Protein AF-A0A0J6S045-F1 (afdb_monomer_lite)

Secondary structure (DSSP, 8-state):
-------PPPPHHHHHHHHHHHHHHHHHHHHHHHHHHHHHSTT-SS-HHHHHHHHHHHHHHHHHHHHHHHGGG--HHHHHHHHHHHHHHSHHHHHHHHHHHHHS-HHHHHHHHHHSHHHHHHHHIIIII-----HHHHHHHHHHHHHHHHHHTT--SHHHHHHHHT-

Radius of gyration: 20.2 Å; chains: 1; bounding box: 44×46×49 Å

InterPro domains:
  IPR000620 EamA domain [PF00892] (17-151)
  IPR037185 Multidrug transporter EmrE superfamily [SSF103481] (54-152)

Sequence (167 aa):
MVRADGAGGPSGRRLAAGIAFALLAVTLWGGWFVITRRTVGAGGVLGPADLVALRFGLGGLLLLPVVLLRLRGLDRKAVVDGLFLYAAQGAPFALLISVALRHAPAGHGAALTPGTMPLFAALLGVLVLRDRPGRWALAGLGLIAAGALALAGGFRDADELFGYALF

Structure (mmCIF, N/CA/C/O backbone):
data_AF-A0A0J6S045-F1
#
_entry.id   AF-A0A0J6S045-F1
#
loop_
_atom_site.group_PDB
_atom_site.id
_atom_site.type_symbol
_atom_site.label_atom_id
_atom_site.label_alt_id
_atom_site.label_comp_id
_atom_site.label_asym_id
_atom_site.label_entity_id
_atom_site.label_seq_id
_atom_site.pdbx_PDB_ins_code
_atom_site.Cartn_x
_atom_site.Cartn_y
_atom_site.Cartn_z
_atom_site.occupancy
_atom_site.B_iso_or_equiv
_atom_site.auth_seq_id
_atom_site.auth_comp_id
_atom_site.auth_asym_id
_atom_site.auth_atom_id
_atom_site.pdbx_PDB_model_num
ATOM 1 N N . MET A 1 1 ? -26.770 30.722 17.684 1.00 41.16 1 MET A N 1
ATOM 2 C CA . MET A 1 1 ? -25.531 31.408 17.255 1.00 41.16 1 MET A CA 1
ATOM 3 C C . MET A 1 1 ? -24.376 30.850 18.075 1.00 41.16 1 MET A C 1
ATOM 5 O O . MET A 1 1 ? -24.212 31.249 19.218 1.00 41.16 1 MET A O 1
ATOM 9 N N . VAL A 1 2 ? -23.651 29.861 17.542 1.00 48.72 2 VAL A N 1
ATOM 10 C CA . VAL A 1 2 ? -22.443 29.309 18.178 1.00 48.72 2 VAL A CA 1
ATOM 11 C C . VAL A 1 2 ? -21.265 30.158 17.718 1.00 48.72 2 VAL A C 1
ATOM 13 O O . VAL A 1 2 ? -21.063 30.356 16.522 1.00 48.72 2 VAL A O 1
ATOM 16 N N . ARG A 1 3 ? -20.553 30.722 18.687 1.00 40.66 3 ARG A N 1
ATOM 17 C CA . ARG A 1 3 ? -19.372 31.559 18.508 1.00 40.66 3 ARG A CA 1
ATOM 18 C C . ARG A 1 3 ? -18.265 30.704 17.887 1.00 40.66 3 ARG A C 1
ATOM 20 O O . ARG A 1 3 ? -17.907 29.666 18.433 1.00 40.66 3 ARG A O 1
ATOM 27 N N . ALA A 1 4 ? -17.773 31.117 16.722 1.00 52.34 4 ALA A N 1
ATOM 28 C CA . ALA A 1 4 ? -16.564 30.566 16.131 1.00 52.34 4 ALA A CA 1
ATOM 29 C C . ALA A 1 4 ? -15.375 31.062 16.964 1.00 52.34 4 ALA A C 1
ATOM 31 O O . ALA A 1 4 ? -14.818 32.125 16.692 1.00 52.34 4 ALA A O 1
ATOM 32 N N . ASP A 1 5 ? -15.051 30.336 18.032 1.00 45.53 5 ASP A N 1
ATOM 33 C CA . ASP A 1 5 ? -13.828 30.578 18.785 1.00 45.53 5 ASP A CA 1
ATOM 34 C C . ASP A 1 5 ? -12.625 30.193 17.917 1.00 45.53 5 ASP A C 1
ATOM 36 O O . ASP A 1 5 ? -12.604 29.163 17.237 1.00 45.53 5 ASP A O 1
ATOM 40 N N . GLY A 1 6 ? -11.652 31.101 17.882 1.00 51.06 6 GLY A N 1
ATOM 41 C CA . GLY A 1 6 ? -10.563 31.108 16.922 1.00 51.06 6 GLY A CA 1
ATOM 42 C C . GLY A 1 6 ? -9.688 29.864 17.013 1.00 51.06 6 GLY A C 1
ATOM 43 O O . GLY A 1 6 ? -8.990 29.641 18.002 1.00 51.06 6 GLY A O 1
ATOM 44 N N . ALA A 1 7 ? -9.653 29.100 15.924 1.00 57.16 7 ALA A N 1
ATOM 45 C CA . ALA A 1 7 ? -8.591 28.143 15.676 1.00 57.16 7 ALA A CA 1
ATOM 46 C C . ALA A 1 7 ? -7.296 28.926 15.402 1.00 57.16 7 ALA A C 1
ATOM 48 O O . ALA A 1 7 ? -6.996 29.285 14.264 1.00 57.16 7 ALA A O 1
ATOM 49 N N . GLY A 1 8 ? -6.547 29.241 16.462 1.00 56.38 8 GLY A N 1
ATOM 50 C CA . GLY A 1 8 ? -5.176 29.723 16.337 1.00 56.38 8 GLY A CA 1
ATOM 51 C C . GLY A 1 8 ? -4.393 28.743 15.466 1.00 56.38 8 GLY A C 1
ATOM 52 O O . GLY A 1 8 ? -4.402 27.538 15.734 1.00 56.38 8 GLY A O 1
ATOM 53 N N . GLY A 1 9 ? -3.780 29.250 14.393 1.00 67.12 9 GLY A N 1
ATOM 54 C CA . GLY A 1 9 ? -3.020 28.433 13.450 1.00 67.12 9 GLY A CA 1
ATOM 55 C C . GLY A 1 9 ? -1.994 27.548 14.171 1.00 67.12 9 GLY A C 1
ATOM 56 O O . GLY A 1 9 ? -1.543 27.889 15.270 1.00 67.12 9 GLY A O 1
ATOM 57 N N . PRO A 1 10 ? -1.634 26.387 13.597 1.00 69.88 10 PRO A N 1
ATOM 58 C CA . PRO A 1 10 ? -0.713 25.461 14.241 1.00 69.88 10 PRO A CA 1
ATOM 59 C C . PRO A 1 10 ? 0.568 26.195 14.644 1.00 69.88 10 PRO A C 1
ATOM 61 O O . PRO A 1 10 ? 1.186 26.876 13.828 1.00 69.88 10 PRO A O 1
ATOM 64 N N . SER A 1 11 ? 0.969 26.063 15.912 1.00 82.62 11 SER A N 1
ATOM 65 C CA . SER A 1 11 ? 2.222 26.653 16.382 1.00 82.62 11 SER A CA 1
ATOM 66 C C . SER A 1 11 ? 3.385 26.172 15.509 1.00 82.62 11 SER A C 1
ATOM 68 O O . SER A 1 11 ? 3.398 25.015 15.082 1.00 82.62 11 SER A O 1
ATOM 70 N N . GLY A 1 12 ? 4.380 27.031 15.252 1.00 86.38 12 GLY A N 1
ATOM 71 C CA . GLY A 1 12 ? 5.478 26.719 14.321 1.00 86.38 12 GLY A CA 1
ATOM 72 C C . GLY A 1 12 ? 6.173 25.381 14.612 1.00 86.38 12 GLY A C 1
ATOM 73 O O . GLY A 1 12 ? 6.531 24.649 13.694 1.00 86.38 12 GLY A O 1
ATOM 74 N N . ARG A 1 13 ? 6.247 24.984 15.891 1.00 88.19 13 ARG A N 1
ATOM 75 C CA . ARG A 1 13 ? 6.768 23.679 16.327 1.00 88.19 13 ARG A CA 1
ATOM 76 C C . ARG A 1 13 ? 5.899 22.488 15.895 1.00 88.19 13 ARG A C 1
ATOM 78 O O . ARG A 1 13 ? 6.445 21.449 15.539 1.00 88.19 13 ARG A O 1
ATOM 85 N N . ARG A 1 14 ? 4.566 22.612 15.921 1.00 92.00 14 ARG A N 1
ATOM 86 C CA . ARG A 1 14 ? 3.640 21.563 15.448 1.00 92.00 14 ARG A CA 1
ATOM 87 C C . ARG A 1 14 ? 3.680 21.432 13.930 1.00 92.00 14 ARG A C 1
ATOM 89 O O . ARG A 1 14 ? 3.668 20.312 13.434 1.00 92.00 14 ARG A O 1
ATOM 96 N N . LEU A 1 15 ? 3.784 22.554 13.215 1.00 93.25 15 LEU A N 1
ATOM 97 C CA . LEU A 1 15 ? 3.954 22.544 11.762 1.00 93.25 15 LEU A CA 1
ATOM 98 C C . LEU A 1 15 ? 5.277 21.874 11.368 1.00 93.25 15 LEU A C 1
ATOM 100 O O . LEU A 1 15 ? 5.271 20.964 10.545 1.00 93.25 15 LEU A O 1
ATOM 104 N N . ALA A 1 16 ? 6.388 22.253 12.008 1.00 93.75 16 ALA A N 1
ATOM 105 C CA . ALA A 1 16 ? 7.695 21.644 11.761 1.00 93.75 16 ALA A CA 1
ATOM 106 C C . ALA A 1 16 ? 7.695 20.133 12.046 1.00 93.75 16 ALA A C 1
ATOM 108 O O . ALA A 1 16 ? 8.186 19.355 11.232 1.00 93.75 16 ALA A O 1
ATOM 109 N N . ALA A 1 17 ? 7.089 19.703 13.159 1.00 94.75 17 ALA A N 1
ATOM 110 C CA . ALA A 1 17 ? 6.935 18.283 13.468 1.00 94.75 17 ALA A CA 1
ATOM 111 C C . ALA A 1 17 ? 6.078 17.554 12.419 1.00 94.75 17 ALA A C 1
ATOM 113 O O . ALA A 1 17 ? 6.451 16.473 11.973 1.00 94.75 17 ALA A O 1
ATOM 114 N N . GLY A 1 18 ? 4.963 18.151 11.985 1.00 93.69 18 GLY A N 1
ATOM 115 C CA . GLY A 1 18 ? 4.104 17.586 10.943 1.00 93.69 18 GLY A CA 1
ATOM 116 C C . GLY A 1 18 ? 4.831 17.411 9.609 1.00 93.69 18 GLY A C 1
ATOM 117 O O . GLY A 1 18 ? 4.756 16.344 9.006 1.00 93.69 18 GLY A O 1
ATOM 118 N N . ILE A 1 19 ? 5.598 18.420 9.187 1.00 96.00 19 ILE A N 1
ATOM 119 C CA . ILE A 1 19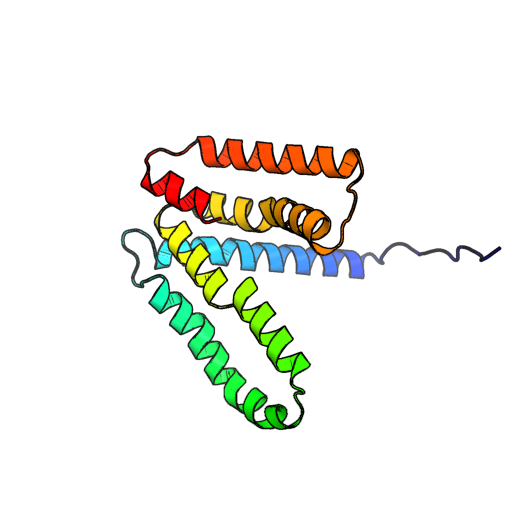 ? 6.435 18.348 7.983 1.00 96.00 19 ILE A CA 1
ATOM 120 C C . ILE A 1 19 ? 7.497 17.252 8.131 1.00 96.00 19 ILE A C 1
ATOM 122 O O . ILE A 1 19 ? 7.676 16.456 7.214 1.00 96.00 19 ILE A O 1
ATOM 126 N N . ALA A 1 20 ? 8.162 17.157 9.286 1.00 96.38 20 ALA A N 1
ATOM 127 C CA . ALA A 1 20 ? 9.161 16.119 9.533 1.00 96.38 20 ALA A CA 1
ATOM 128 C C . ALA A 1 20 ? 8.561 14.705 9.435 1.00 96.38 20 ALA A C 1
ATOM 130 O O . ALA A 1 20 ? 9.142 13.835 8.787 1.00 96.38 20 ALA A O 1
ATOM 131 N N . PHE A 1 21 ? 7.375 14.480 10.009 1.00 95.62 21 PHE A N 1
ATOM 132 C CA . PHE A 1 21 ? 6.674 13.200 9.882 1.00 95.62 21 PHE A CA 1
ATOM 133 C C . PHE A 1 21 ? 6.231 12.909 8.448 1.00 95.62 21 PHE A C 1
ATOM 135 O O . PHE A 1 21 ? 6.346 11.766 8.009 1.00 95.62 21 PHE A O 1
ATOM 142 N N . ALA A 1 22 ? 5.775 13.917 7.702 1.00 93.81 22 ALA A N 1
ATOM 143 C CA . ALA A 1 22 ? 5.418 13.752 6.296 1.00 93.81 22 ALA A CA 1
ATOM 144 C C . ALA A 1 22 ? 6.638 13.358 5.450 1.00 93.81 22 ALA A C 1
ATOM 146 O O . ALA A 1 22 ? 6.570 12.396 4.688 1.00 93.81 22 ALA A O 1
ATOM 147 N N . LEU A 1 23 ? 7.775 14.037 5.631 1.00 96.06 23 LEU A N 1
ATOM 148 C CA . LEU A 1 23 ? 9.023 13.706 4.939 1.00 96.06 23 LEU A CA 1
ATOM 149 C C . LEU A 1 23 ? 9.514 12.303 5.297 1.00 96.06 23 LEU A C 1
ATOM 151 O O . LEU A 1 23 ? 9.910 11.548 4.409 1.00 96.06 23 LEU A O 1
ATOM 155 N N . LEU A 1 24 ? 9.444 11.926 6.576 1.00 95.94 24 LEU A N 1
ATOM 156 C CA . LEU A 1 24 ? 9.792 10.579 7.018 1.00 95.94 24 LEU A CA 1
ATOM 157 C C . LEU A 1 24 ? 8.889 9.531 6.357 1.00 95.94 24 LEU A C 1
ATOM 159 O O . LEU A 1 24 ? 9.392 8.546 5.822 1.00 95.94 24 LEU A O 1
ATOM 163 N N . ALA A 1 25 ? 7.575 9.760 6.349 1.00 92.19 25 ALA A N 1
ATOM 164 C CA . ALA A 1 25 ? 6.612 8.859 5.729 1.00 92.19 25 ALA A CA 1
ATOM 165 C C . ALA A 1 25 ? 6.886 8.699 4.229 1.00 92.19 25 ALA A C 1
ATOM 167 O O . ALA A 1 25 ? 7.023 7.572 3.762 1.00 92.19 25 ALA A O 1
ATOM 168 N N . VAL A 1 26 ? 7.055 9.801 3.491 1.00 91.44 26 VAL A N 1
ATOM 169 C CA . VAL A 1 26 ? 7.369 9.779 2.051 1.00 91.44 26 VAL A CA 1
ATOM 170 C C . VAL A 1 26 ? 8.693 9.064 1.780 1.00 91.44 26 VAL A C 1
ATOM 172 O O . VAL A 1 26 ? 8.779 8.277 0.841 1.00 91.44 26 VAL A O 1
ATOM 175 N N . THR A 1 27 ? 9.709 9.275 2.620 1.00 93.06 27 THR A N 1
ATOM 176 C CA . THR A 1 27 ? 11.023 8.631 2.469 1.00 93.06 27 THR A CA 1
ATOM 177 C C . THR A 1 27 ? 10.939 7.125 2.697 1.00 93.06 27 THR A C 1
ATOM 179 O O . THR A 1 27 ? 11.459 6.350 1.897 1.00 93.06 27 THR A O 1
ATOM 182 N N . LEU A 1 28 ? 10.257 6.693 3.761 1.00 92.69 28 LEU A N 1
ATOM 183 C CA . LEU A 1 28 ? 10.051 5.274 4.054 1.00 92.69 28 LEU A CA 1
ATOM 184 C C . LEU A 1 28 ? 9.244 4.595 2.949 1.00 92.69 28 LEU A C 1
ATOM 186 O O . LEU A 1 28 ? 9.578 3.490 2.518 1.00 92.69 28 LEU A O 1
ATOM 190 N N . TRP A 1 29 ? 8.199 5.267 2.474 1.00 88.94 29 TRP A N 1
ATOM 191 C CA . TRP A 1 29 ? 7.302 4.715 1.474 1.00 88.94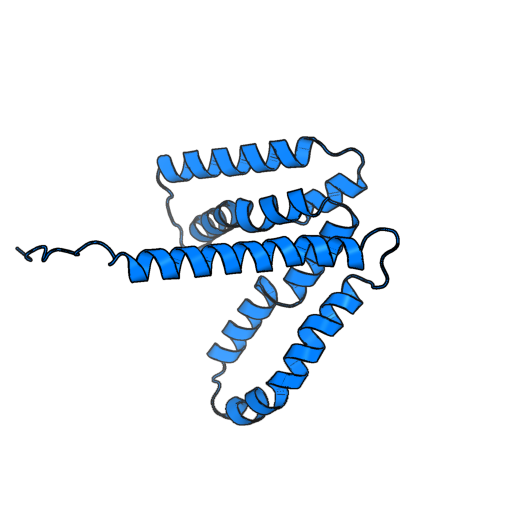 29 TRP A CA 1
ATOM 192 C C . TRP A 1 29 ? 7.966 4.649 0.097 1.00 88.94 29 TRP A C 1
ATOM 194 O O . TRP A 1 29 ? 8.022 3.579 -0.500 1.00 88.94 29 TRP A O 1
ATOM 204 N N . GLY A 1 30 ? 8.578 5.741 -0.366 1.00 89.00 30 GLY A N 1
ATOM 205 C CA . GLY A 1 30 ? 9.352 5.757 -1.610 1.00 89.00 30 GLY A CA 1
ATOM 206 C C . GLY A 1 30 ? 10.538 4.788 -1.574 1.00 89.00 30 GLY A C 1
ATOM 207 O O . GLY A 1 30 ? 10.763 4.039 -2.526 1.00 89.00 30 GLY A O 1
ATOM 208 N N . GLY A 1 31 ? 11.252 4.725 -0.446 1.00 91.62 31 GLY A N 1
ATOM 209 C CA . GLY A 1 31 ? 12.344 3.775 -0.232 1.00 91.62 31 GLY A CA 1
ATOM 210 C C . GLY A 1 31 ? 11.891 2.319 -0.348 1.00 91.62 31 GLY A C 1
ATOM 211 O O . GLY A 1 31 ? 12.589 1.510 -0.962 1.00 91.62 31 GLY A O 1
ATOM 212 N N . TRP A 1 32 ? 10.700 1.983 0.157 1.00 91.81 32 TRP A N 1
ATOM 213 C CA . TRP A 1 32 ? 10.147 0.634 0.046 1.00 91.81 32 TRP A CA 1
ATOM 214 C C . TRP A 1 32 ? 9.958 0.183 -1.410 1.00 91.81 32 TRP A C 1
ATOM 216 O O . TRP A 1 32 ? 10.338 -0.945 -1.728 1.00 91.81 32 TRP A O 1
ATOM 226 N N . PHE A 1 33 ? 9.456 1.041 -2.307 1.00 91.56 33 PHE A N 1
ATOM 227 C CA . PHE A 1 33 ? 9.311 0.709 -3.735 1.00 91.56 33 PHE A CA 1
ATOM 228 C C . PHE A 1 33 ? 10.660 0.444 -4.406 1.00 91.56 33 PHE A C 1
ATOM 230 O O . PHE A 1 33 ? 10.807 -0.529 -5.149 1.00 91.56 33 PHE A O 1
ATOM 237 N N . VAL A 1 34 ? 11.661 1.282 -4.118 1.00 91.75 34 VAL A N 1
ATOM 238 C CA . VAL A 1 34 ? 13.012 1.144 -4.682 1.00 91.75 34 VAL A CA 1
ATOM 239 C C . VAL A 1 34 ? 13.676 -0.145 -4.207 1.00 91.75 34 VAL A C 1
ATOM 241 O O . VAL A 1 34 ? 14.201 -0.901 -5.026 1.00 91.75 34 VAL A O 1
ATOM 244 N N . ILE A 1 35 ? 13.637 -0.416 -2.899 1.00 91.50 35 ILE A N 1
ATOM 245 C CA . ILE A 1 35 ? 14.200 -1.638 -2.314 1.00 91.50 35 ILE A CA 1
ATOM 246 C C . ILE A 1 35 ? 13.481 -2.860 -2.887 1.00 91.50 35 ILE A C 1
ATOM 248 O O . ILE A 1 35 ? 14.139 -3.764 -3.388 1.00 91.50 35 ILE A O 1
ATOM 252 N N . THR A 1 36 ? 12.145 -2.852 -2.910 1.00 91.50 36 THR A N 1
ATOM 253 C CA . THR A 1 36 ? 11.342 -3.969 -3.428 1.00 91.50 36 THR A CA 1
ATOM 254 C C . THR A 1 36 ? 11.676 -4.264 -4.886 1.00 91.50 36 THR A C 1
ATOM 256 O O . THR A 1 36 ? 12.031 -5.399 -5.186 1.00 91.50 36 THR A O 1
ATOM 259 N N . ARG A 1 37 ? 11.681 -3.258 -5.778 1.00 90.69 37 ARG A N 1
ATOM 260 C CA . ARG A 1 37 ? 12.073 -3.425 -7.194 1.00 90.69 37 ARG A CA 1
ATOM 261 C C . ARG A 1 37 ? 13.470 -4.021 -7.337 1.00 90.69 37 ARG A C 1
ATOM 263 O O . ARG A 1 37 ? 13.658 -4.895 -8.176 1.00 90.69 37 ARG A O 1
ATOM 270 N N . ARG A 1 38 ? 14.444 -3.567 -6.541 1.00 89.75 38 ARG A N 1
ATOM 271 C CA . ARG A 1 38 ? 15.810 -4.119 -6.571 1.00 89.75 38 ARG A CA 1
ATOM 272 C C . ARG A 1 38 ? 15.867 -5.563 -6.083 1.00 89.75 38 ARG A C 1
ATOM 274 O O . ARG A 1 38 ? 16.646 -6.346 -6.607 1.00 89.75 38 ARG A O 1
ATOM 281 N N . THR A 1 39 ? 15.056 -5.916 -5.092 1.00 89.56 39 THR A N 1
ATOM 282 C CA . THR A 1 39 ? 15.030 -7.262 -4.521 1.00 89.56 39 THR A CA 1
ATOM 283 C C . THR A 1 39 ? 14.315 -8.272 -5.419 1.00 89.56 39 THR A C 1
ATOM 285 O O . THR A 1 39 ? 14.773 -9.409 -5.493 1.00 89.56 39 THR A O 1
ATOM 288 N N . VAL A 1 40 ? 13.222 -7.875 -6.087 1.00 90.69 40 VAL A N 1
ATOM 289 C CA . VAL A 1 40 ? 12.351 -8.790 -6.855 1.00 90.69 40 VAL A CA 1
ATOM 290 C C . VAL A 1 40 ? 12.523 -8.717 -8.372 1.00 90.69 40 VAL A C 1
ATOM 292 O O . VAL A 1 40 ? 12.063 -9.632 -9.055 1.00 90.69 40 VAL A O 1
ATOM 295 N N . GLY A 1 41 ? 13.117 -7.642 -8.900 1.00 82.69 41 GLY A N 1
ATOM 296 C CA . GLY A 1 41 ? 13.338 -7.430 -10.333 1.00 82.69 41 GLY A CA 1
ATOM 297 C C . GLY A 1 41 ? 14.455 -8.301 -10.919 1.00 82.69 41 GLY A C 1
ATOM 298 O O . GLY A 1 41 ? 15.019 -9.160 -10.242 1.00 82.69 41 GLY A O 1
ATOM 299 N N . ALA A 1 42 ? 14.786 -8.082 -12.195 1.00 72.69 42 ALA A N 1
ATOM 300 C CA . ALA A 1 42 ? 15.831 -8.837 -12.889 1.00 72.69 42 ALA A CA 1
ATOM 301 C C . ALA A 1 42 ? 17.185 -8.749 -12.151 1.00 72.69 42 ALA A C 1
ATOM 303 O O . ALA A 1 42 ? 17.691 -7.655 -11.909 1.00 72.69 42 ALA A O 1
ATOM 304 N N . GLY A 1 43 ? 17.754 -9.905 -11.786 1.00 75.00 43 GLY A N 1
ATOM 305 C CA . GLY A 1 43 ? 18.988 -10.001 -10.990 1.00 75.00 43 GLY A CA 1
ATOM 306 C C . GLY A 1 43 ? 18.797 -9.887 -9.469 1.00 75.00 43 GLY A C 1
ATOM 307 O O . GLY A 1 43 ? 19.782 -9.848 -8.735 1.00 75.00 43 GLY A O 1
ATOM 308 N N . GLY A 1 44 ? 17.552 -9.826 -8.991 1.00 80.31 44 GLY A N 1
ATOM 309 C CA . GLY A 1 44 ? 17.211 -9.826 -7.572 1.00 80.31 44 GLY A CA 1
ATOM 310 C C . GLY A 1 44 ? 17.431 -11.179 -6.885 1.00 80.31 44 GLY A C 1
ATOM 311 O O . GLY A 1 44 ? 17.463 -12.229 -7.524 1.00 80.31 44 GLY A O 1
ATOM 312 N N . VAL A 1 45 ? 17.574 -11.147 -5.557 1.00 82.62 45 VAL A N 1
ATOM 313 C CA . VAL A 1 45 ? 17.899 -12.328 -4.731 1.00 82.62 45 VAL A CA 1
ATOM 314 C C . VAL A 1 45 ? 16.644 -13.110 -4.312 1.00 82.62 45 VAL A C 1
ATOM 316 O O . VAL A 1 45 ? 16.751 -14.278 -3.954 1.00 82.62 45 VAL A O 1
ATOM 319 N N . LEU A 1 46 ? 15.456 -12.488 -4.338 1.00 87.12 46 LEU A N 1
ATOM 320 C CA . LEU A 1 46 ? 14.223 -13.071 -3.791 1.00 87.12 46 LEU A CA 1
ATOM 321 C C . LEU A 1 46 ? 13.033 -12.996 -4.757 1.00 87.12 46 LEU A C 1
ATOM 323 O O . LEU A 1 46 ? 12.884 -12.064 -5.554 1.00 87.12 46 LEU A O 1
ATOM 327 N N . GLY A 1 47 ? 12.123 -13.962 -4.629 1.00 90.62 47 GLY A N 1
ATOM 328 C CA . GLY A 1 47 ? 10.780 -13.885 -5.188 1.00 90.62 47 GLY A CA 1
ATOM 329 C C . GLY A 1 47 ? 9.893 -12.844 -4.479 1.00 90.62 47 GLY A C 1
ATOM 330 O O . GLY A 1 47 ? 10.122 -12.531 -3.311 1.00 90.62 47 GLY A O 1
ATOM 331 N N . PRO A 1 48 ? 8.829 -12.336 -5.135 1.00 89.25 48 PRO A N 1
ATOM 332 C CA . PRO A 1 48 ? 7.784 -11.535 -4.507 1.00 89.25 48 PRO A CA 1
ATOM 333 C C . PRO A 1 48 ? 7.170 -12.249 -3.304 1.00 89.25 48 PRO A C 1
ATOM 335 O O . PRO A 1 48 ? 6.986 -11.641 -2.254 1.00 89.25 48 PRO A O 1
ATOM 338 N N . ALA A 1 49 ? 6.907 -13.552 -3.445 1.00 91.56 49 ALA A N 1
ATOM 339 C CA . ALA A 1 49 ? 6.375 -14.381 -2.371 1.00 91.56 49 ALA A CA 1
ATOM 340 C C . ALA A 1 49 ? 7.355 -14.480 -1.194 1.00 91.56 49 ALA A C 1
ATOM 342 O O . ALA A 1 49 ? 6.941 -14.276 -0.056 1.00 91.56 49 ALA A O 1
ATOM 343 N N . ASP A 1 50 ? 8.646 -14.700 -1.460 1.00 92.06 50 ASP A N 1
ATOM 344 C CA . ASP A 1 50 ? 9.673 -14.804 -0.415 1.00 92.06 50 ASP A CA 1
ATOM 345 C C . ASP A 1 50 ? 9.836 -13.484 0.346 1.00 92.06 50 ASP A C 1
ATOM 347 O O . ASP A 1 50 ? 9.884 -13.464 1.576 1.00 92.06 50 ASP A O 1
ATOM 351 N N . LEU A 1 51 ? 9.857 -12.356 -0.373 1.00 91.81 51 LEU A N 1
ATOM 352 C CA . LEU A 1 51 ? 9.953 -11.028 0.228 1.00 91.81 51 LEU A CA 1
ATOM 353 C C . LEU A 1 51 ? 8.751 -10.727 1.135 1.00 91.81 51 LEU A C 1
ATOM 355 O O . LEU A 1 51 ? 8.915 -10.221 2.248 1.00 91.81 51 LEU A O 1
ATOM 359 N N . VAL A 1 52 ? 7.539 -11.047 0.678 1.00 93.25 52 VAL A N 1
ATOM 360 C CA . VAL A 1 52 ? 6.310 -10.868 1.464 1.00 93.25 52 VAL A CA 1
ATOM 361 C C . VAL A 1 52 ? 6.282 -11.820 2.657 1.00 93.25 52 VAL A C 1
ATOM 363 O O . VAL A 1 52 ? 5.940 -11.389 3.760 1.00 93.25 52 VAL A O 1
ATOM 366 N N . ALA A 1 53 ? 6.696 -13.076 2.479 1.00 92.56 53 ALA A N 1
ATOM 367 C CA . ALA A 1 53 ? 6.795 -14.056 3.553 1.00 92.56 53 ALA A CA 1
ATOM 368 C C . ALA A 1 53 ? 7.777 -13.601 4.637 1.00 92.56 53 ALA A C 1
ATOM 370 O O . ALA A 1 53 ? 7.450 -13.675 5.816 1.00 92.56 53 ALA A O 1
ATOM 371 N N . LEU A 1 54 ? 8.932 -13.041 4.271 1.00 92.38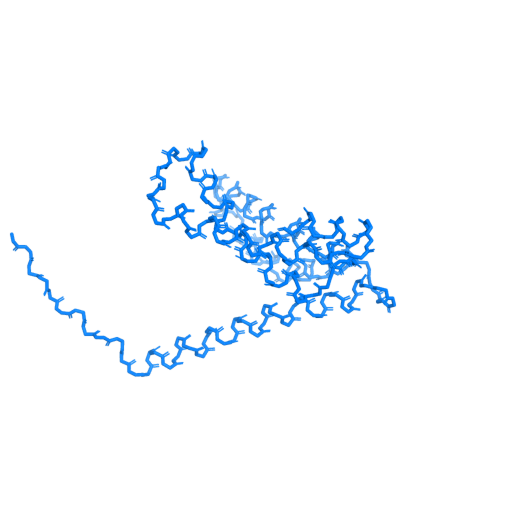 54 LEU A N 1
ATOM 372 C CA . LEU A 1 54 ? 9.864 -12.463 5.240 1.00 92.38 54 LEU A CA 1
ATOM 373 C C . LEU A 1 54 ? 9.253 -11.252 5.954 1.00 92.38 54 LEU A C 1
ATOM 375 O O . LEU A 1 54 ? 9.280 -11.182 7.181 1.00 92.38 54 LEU A O 1
ATOM 379 N N . ARG A 1 55 ? 8.654 -10.316 5.208 1.00 89.69 55 ARG A N 1
ATOM 380 C CA . ARG A 1 55 ? 8.087 -9.081 5.769 1.00 89.69 55 ARG A CA 1
ATOM 381 C C . ARG A 1 55 ? 6.955 -9.355 6.760 1.00 89.69 55 ARG A C 1
ATOM 383 O O . ARG A 1 55 ? 6.966 -8.826 7.869 1.00 89.69 55 ARG A O 1
ATOM 390 N N . PHE A 1 56 ? 5.971 -10.154 6.358 1.00 91.06 56 PHE A N 1
ATOM 391 C CA . PHE A 1 56 ? 4.785 -10.428 7.171 1.00 91.06 56 PHE A CA 1
ATOM 392 C C . PHE A 1 56 ? 4.975 -11.622 8.102 1.00 91.06 56 PHE A C 1
ATOM 394 O O . PHE A 1 56 ? 4.376 -11.639 9.171 1.00 91.06 56 PHE A O 1
ATOM 401 N N . GLY A 1 57 ? 5.824 -12.586 7.749 1.00 91.75 57 GLY A N 1
ATOM 402 C CA . GLY A 1 57 ? 6.152 -13.727 8.600 1.00 91.75 57 GLY A CA 1
ATOM 403 C C . GLY A 1 57 ? 6.977 -13.315 9.812 1.00 91.75 57 GLY A C 1
ATOM 404 O O . GLY A 1 57 ? 6.595 -13.643 10.929 1.00 91.75 57 GLY A O 1
ATOM 405 N N . LEU A 1 58 ? 8.046 -12.526 9.634 1.00 92.94 58 LEU A N 1
ATOM 406 C CA . LEU A 1 58 ? 8.834 -12.030 10.770 1.00 92.94 58 LEU A CA 1
ATOM 407 C C . LEU A 1 58 ? 8.023 -11.063 11.638 1.00 92.94 58 LEU A C 1
ATOM 409 O O . LEU A 1 58 ? 8.015 -11.196 12.860 1.00 92.94 58 LEU A O 1
ATOM 413 N N . GLY A 1 59 ? 7.297 -10.126 11.017 1.00 90.31 59 GLY A N 1
ATOM 414 C CA . GLY A 1 59 ? 6.416 -9.209 11.744 1.00 90.31 59 GLY A CA 1
ATOM 415 C C . GLY A 1 59 ? 5.301 -9.943 12.494 1.00 90.31 59 GLY A C 1
ATOM 416 O O . GLY A 1 59 ? 5.027 -9.643 13.654 1.00 90.31 59 GLY A O 1
ATOM 417 N N . GLY A 1 60 ? 4.704 -10.951 11.856 1.00 90.56 60 GLY A N 1
ATOM 418 C CA . GLY A 1 60 ? 3.688 -11.814 12.445 1.00 90.56 60 GLY A CA 1
ATOM 419 C C . GLY A 1 60 ? 4.231 -12.647 13.599 1.00 90.56 60 GLY A C 1
ATOM 420 O O . GLY A 1 60 ? 3.584 -12.712 14.635 1.00 90.56 60 GLY A O 1
ATOM 421 N N . LEU A 1 61 ? 5.430 -13.219 13.472 1.00 93.81 61 LEU A N 1
ATOM 422 C CA . LEU A 1 61 ? 6.069 -14.003 14.530 1.00 93.81 61 LEU A CA 1
ATOM 423 C C . LEU A 1 61 ? 6.427 -13.136 15.743 1.00 93.81 61 LEU A C 1
ATOM 425 O O . LEU A 1 61 ? 6.210 -13.548 16.881 1.00 93.81 61 LEU A O 1
ATOM 429 N N . LEU A 1 62 ? 6.909 -11.915 15.506 1.00 93.88 62 LEU A N 1
ATOM 430 C CA . LEU A 1 62 ? 7.219 -10.958 16.566 1.00 93.88 62 LEU A CA 1
ATOM 431 C C . LEU A 1 62 ? 5.957 -10.510 17.321 1.00 93.88 62 LEU A C 1
ATOM 433 O O . LEU A 1 62 ? 5.986 -10.341 18.539 1.00 93.88 62 LEU A O 1
ATOM 437 N N . LEU A 1 63 ? 4.842 -10.334 16.605 1.00 90.06 63 LEU A N 1
ATOM 438 C CA . LEU A 1 63 ? 3.554 -9.932 17.181 1.00 90.06 63 LEU A CA 1
ATOM 439 C C . LEU A 1 63 ? 2.698 -11.109 17.664 1.00 90.06 63 LEU A C 1
ATOM 441 O O . LEU A 1 63 ? 1.728 -10.890 18.392 1.00 90.06 63 LEU A O 1
ATOM 445 N N . LEU A 1 64 ? 3.062 -12.346 17.326 1.00 90.94 64 LEU A N 1
ATOM 446 C CA . LEU A 1 64 ? 2.359 -13.562 17.721 1.00 90.94 64 LEU A CA 1
ATOM 447 C C . LEU A 1 64 ? 2.083 -13.636 19.231 1.00 90.94 64 LEU A C 1
ATOM 449 O O . LEU A 1 64 ? 0.922 -13.846 19.583 1.00 90.94 64 LEU A O 1
ATOM 453 N N . PRO A 1 65 ? 3.056 -13.415 20.146 1.00 89.56 65 PRO A N 1
ATOM 454 C CA . PRO A 1 65 ? 2.776 -13.468 21.582 1.00 89.56 65 PRO A CA 1
ATOM 455 C C . PRO A 1 65 ? 1.745 -12.420 22.012 1.00 89.56 65 PRO A C 1
ATOM 457 O O . PRO A 1 65 ? 0.866 -12.713 22.818 1.00 89.56 65 PRO A O 1
ATOM 460 N N . VAL A 1 66 ? 1.793 -11.214 21.441 1.00 88.38 66 VAL A N 1
ATOM 461 C CA . VAL A 1 66 ? 0.835 -10.146 21.760 1.00 88.38 66 VAL A CA 1
ATOM 462 C C . VAL A 1 66 ? -0.568 -10.531 21.306 1.00 88.38 66 VAL A C 1
ATOM 464 O O . VAL A 1 66 ? -1.523 -10.371 22.068 1.00 88.38 66 VAL A O 1
ATOM 467 N N . VAL A 1 67 ? -0.690 -11.077 20.094 1.00 86.19 67 VAL A N 1
ATOM 468 C CA . VAL A 1 67 ? -1.964 -11.565 19.566 1.00 86.19 67 VAL A CA 1
ATOM 469 C C . VAL A 1 67 ? -2.489 -12.679 20.461 1.00 86.19 67 VAL A C 1
ATOM 471 O O . VAL A 1 67 ? -3.581 -12.528 20.995 1.00 86.19 67 VAL A O 1
ATOM 474 N N . LEU A 1 68 ? -1.709 -13.729 20.737 1.00 87.31 68 LEU A N 1
ATOM 475 C CA . LEU A 1 68 ? -2.135 -14.865 21.566 1.00 87.31 68 LEU A CA 1
ATOM 476 C C . LEU A 1 68 ? -2.636 -14.443 22.958 1.00 87.31 68 LEU A C 1
ATOM 478 O O . LEU A 1 68 ? -3.662 -14.946 23.417 1.00 87.31 68 LEU A O 1
ATOM 482 N N . LEU A 1 69 ? -1.971 -13.479 23.604 1.00 88.88 69 LEU A N 1
ATOM 483 C CA . LEU A 1 69 ? -2.386 -12.952 24.911 1.00 88.88 69 LEU A CA 1
ATOM 484 C C . LEU A 1 69 ? -3.682 -12.129 24.848 1.00 88.88 69 LEU A C 1
ATOM 486 O O . LEU A 1 69 ? -4.398 -12.029 25.844 1.00 88.88 69 LEU A O 1
ATOM 490 N N . ARG A 1 70 ? -3.993 -11.523 23.697 1.00 85.25 70 ARG A N 1
ATOM 491 C CA . ARG A 1 70 ? -5.148 -10.632 23.503 1.00 85.25 70 ARG A CA 1
ATOM 492 C C . ARG A 1 70 ? -6.295 -11.267 22.712 1.00 85.25 70 ARG A C 1
ATOM 494 O O . ARG A 1 70 ? -7.393 -10.719 22.738 1.00 85.25 70 ARG A O 1
ATOM 501 N N . LEU A 1 71 ? -6.091 -12.435 22.093 1.00 78.06 71 LEU A N 1
ATOM 502 C CA . LEU A 1 71 ? -7.084 -13.158 21.282 1.00 78.06 71 LEU A CA 1
ATOM 503 C C . LEU A 1 71 ? -8.393 -13.395 22.039 1.00 78.06 71 LEU A C 1
ATOM 505 O O . LEU A 1 71 ? -9.465 -13.283 21.457 1.00 78.06 71 LEU A O 1
ATOM 509 N N . ARG A 1 72 ? -8.318 -13.679 23.347 1.00 75.19 72 ARG A N 1
ATOM 510 C CA . ARG A 1 72 ? -9.499 -13.943 24.191 1.00 75.19 72 ARG A CA 1
ATOM 511 C C . ARG A 1 72 ? -10.411 -12.722 24.369 1.00 75.19 72 ARG A C 1
ATOM 513 O O . ARG A 1 72 ? -11.540 -12.888 24.813 1.00 75.19 72 ARG A O 1
ATOM 520 N N . GLY A 1 73 ? -9.920 -11.521 24.060 1.00 81.56 73 GLY A N 1
ATOM 521 C CA . GLY A 1 73 ? -10.679 -10.271 24.119 1.00 81.56 73 GLY A CA 1
ATOM 522 C C . GLY A 1 73 ? -11.174 -9.770 22.761 1.00 81.56 73 GLY A C 1
ATOM 523 O O . GLY A 1 73 ? -11.795 -8.713 22.721 1.00 81.56 73 GLY A O 1
ATOM 524 N N . LEU A 1 74 ? -10.891 -10.478 21.661 1.00 85.31 74 LEU A N 1
ATOM 525 C CA . LEU A 1 74 ? -11.378 -10.096 20.336 1.00 85.31 74 LEU A CA 1
ATOM 526 C C . LEU A 1 74 ? -12.765 -10.687 20.106 1.00 85.31 74 LEU A C 1
ATOM 528 O O . LEU A 1 74 ? -12.961 -11.901 20.182 1.00 85.31 74 LEU A O 1
ATOM 532 N N . ASP A 1 75 ? -13.725 -9.826 19.791 1.00 90.25 75 ASP A N 1
ATOM 533 C CA . ASP A 1 75 ? -15.023 -10.273 19.315 1.00 90.25 75 ASP A CA 1
ATOM 534 C C . ASP A 1 75 ? -14.944 -10.711 17.840 1.00 90.25 75 ASP A C 1
ATOM 536 O O . ASP A 1 75 ? -13.979 -10.452 17.113 1.00 90.25 75 ASP A O 1
ATOM 540 N N . ARG A 1 76 ? -15.989 -11.405 17.371 1.00 90.00 76 ARG A N 1
ATOM 541 C CA . ARG A 1 76 ? -16.074 -11.855 15.972 1.00 90.00 76 ARG A CA 1
ATOM 542 C C . ARG A 1 76 ? -15.939 -10.683 14.995 1.00 90.00 76 ARG A C 1
ATOM 544 O O . ARG A 1 76 ? -15.370 -10.860 13.921 1.00 90.00 76 ARG A O 1
ATOM 551 N N . LYS A 1 77 ? -16.458 -9.507 15.354 1.00 92.00 77 LYS A N 1
ATOM 552 C CA . LYS A 1 77 ? -16.414 -8.317 14.505 1.00 92.00 77 LYS A CA 1
ATOM 553 C C . LYS A 1 77 ? -14.976 -7.835 14.305 1.00 92.00 77 LYS A C 1
ATOM 555 O O . LYS A 1 77 ? -14.574 -7.647 13.165 1.00 92.00 77 LYS A O 1
ATOM 560 N N . ALA A 1 78 ? -14.189 -7.714 15.369 1.00 89.69 78 ALA A N 1
ATOM 561 C CA . ALA A 1 78 ? -12.792 -7.297 15.311 1.00 89.69 78 ALA A CA 1
ATOM 562 C C . ALA A 1 78 ? -11.939 -8.255 14.470 1.00 89.69 78 ALA A C 1
ATOM 564 O O . ALA A 1 78 ? -11.063 -7.813 13.729 1.00 89.69 78 ALA A O 1
ATOM 565 N N . VAL A 1 79 ? -12.219 -9.560 14.538 1.00 89.69 79 VAL A N 1
ATOM 566 C CA . VAL A 1 79 ? -11.548 -10.556 13.688 1.00 89.69 79 VAL A CA 1
ATOM 567 C C . VAL A 1 79 ? -11.900 -10.353 12.214 1.00 89.69 79 VAL A C 1
ATOM 569 O O . VAL A 1 79 ? -11.008 -10.372 11.368 1.00 89.69 79 VAL A O 1
ATOM 572 N N . VAL A 1 80 ? -13.179 -10.134 11.897 1.00 93.00 80 VAL A N 1
ATOM 573 C CA . VAL A 1 80 ? -13.629 -9.892 10.517 1.00 93.00 80 VAL A CA 1
ATOM 574 C C . VAL A 1 80 ? -13.045 -8.587 9.972 1.00 93.00 80 VAL A C 1
ATOM 576 O O . VAL A 1 80 ? -12.465 -8.599 8.889 1.00 93.00 80 VAL A O 1
ATOM 579 N N . ASP A 1 81 ? -13.120 -7.493 10.730 1.00 91.12 81 ASP A N 1
ATOM 580 C CA . ASP A 1 81 ? -12.548 -6.198 10.344 1.00 91.12 81 ASP A CA 1
ATOM 581 C C . ASP A 1 81 ? -11.032 -6.315 10.117 1.00 91.12 81 ASP A C 1
ATOM 583 O O . ASP A 1 81 ? -10.505 -5.826 9.118 1.00 91.12 81 ASP A O 1
ATOM 587 N N . GLY A 1 82 ? -10.328 -7.027 11.002 1.00 90.38 82 GLY A N 1
ATOM 588 C CA . GLY A 1 82 ? -8.900 -7.302 10.862 1.00 90.38 82 GLY A CA 1
ATOM 589 C C . GLY A 1 82 ? -8.567 -8.111 9.608 1.00 90.38 82 GLY A C 1
ATOM 590 O O . GLY A 1 82 ? -7.589 -7.805 8.925 1.00 90.38 82 GLY A O 1
ATOM 591 N N . LEU A 1 83 ? -9.392 -9.103 9.260 1.00 90.88 83 LEU A N 1
ATOM 592 C CA . LEU A 1 83 ? -9.213 -9.892 8.043 1.00 90.88 83 LEU A CA 1
ATOM 593 C C . LEU A 1 83 ? -9.439 -9.048 6.783 1.00 90.88 83 LEU A C 1
ATOM 595 O O . LEU A 1 83 ? -8.668 -9.169 5.833 1.00 90.88 83 LEU A O 1
ATOM 599 N N . PHE A 1 84 ? -10.433 -8.156 6.786 1.00 92.19 84 PHE A N 1
ATOM 600 C CA . PHE A 1 84 ? -10.642 -7.199 5.697 1.00 92.19 84 PHE A CA 1
ATOM 601 C C . PHE A 1 84 ? -9.451 -6.253 5.537 1.00 92.19 84 PHE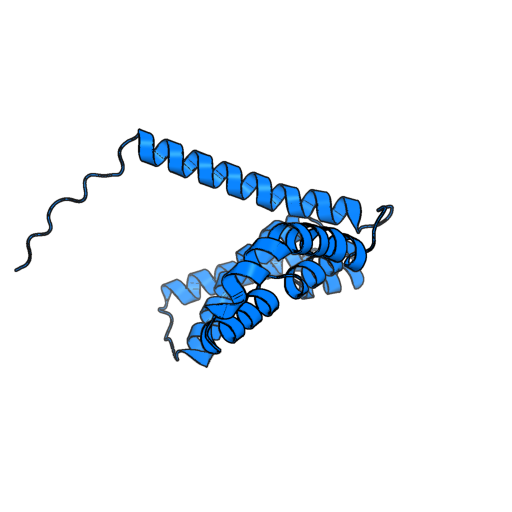 A C 1
ATOM 603 O O . PHE A 1 84 ? -8.965 -6.066 4.423 1.00 92.19 84 PHE A O 1
ATOM 610 N N . LEU A 1 85 ? -8.935 -5.704 6.640 1.00 91.00 85 LEU A N 1
ATOM 611 C CA . LEU A 1 85 ? -7.749 -4.844 6.618 1.00 91.00 85 LEU A CA 1
ATOM 612 C C . LEU A 1 85 ? -6.514 -5.593 6.103 1.00 91.00 85 LEU A C 1
ATOM 614 O O . LEU A 1 85 ? -5.752 -5.052 5.303 1.00 91.00 85 LEU A O 1
ATOM 618 N N . TYR A 1 86 ? -6.336 -6.849 6.512 1.00 90.69 86 TYR A N 1
ATOM 619 C CA . TYR A 1 86 ? -5.255 -7.695 6.017 1.00 90.69 86 TYR A CA 1
ATOM 620 C C . TYR A 1 86 ? -5.402 -8.015 4.526 1.00 90.69 86 TYR A C 1
ATOM 622 O O . TYR A 1 86 ? -4.419 -7.957 3.793 1.00 90.69 86 TYR A O 1
ATOM 630 N N . ALA A 1 87 ? -6.607 -8.326 4.054 1.00 91.12 87 ALA A N 1
ATOM 631 C CA . ALA A 1 87 ? -6.839 -8.605 2.642 1.00 91.12 87 ALA A CA 1
ATOM 632 C C . ALA A 1 87 ? -6.602 -7.359 1.772 1.00 91.12 87 ALA A C 1
ATOM 634 O O . ALA A 1 87 ? -5.977 -7.462 0.720 1.00 91.12 87 ALA A O 1
ATOM 635 N N . ALA A 1 88 ? -7.049 -6.188 2.235 1.00 89.12 88 ALA A N 1
ATOM 636 C CA . ALA A 1 88 ? -6.974 -4.942 1.479 1.00 89.12 88 ALA A CA 1
ATOM 637 C C . ALA A 1 88 ? -5.587 -4.277 1.504 1.00 89.12 88 ALA A C 1
ATOM 639 O O . ALA A 1 88 ? -5.182 -3.706 0.500 1.00 89.12 88 ALA A O 1
ATOM 640 N N . GLN A 1 89 ? -4.869 -4.324 2.633 1.00 89.62 89 GLN A N 1
ATOM 641 C CA . GLN A 1 89 ? -3.603 -3.595 2.840 1.00 89.62 89 GLN A CA 1
ATOM 642 C C . GLN A 1 89 ? -2.481 -4.437 3.474 1.00 89.62 89 GLN A C 1
ATOM 644 O O . GLN A 1 89 ? -1.415 -3.915 3.806 1.00 89.62 89 GLN A O 1
ATOM 649 N N . GLY A 1 90 ? -2.704 -5.734 3.678 1.00 90.88 90 GLY A N 1
ATOM 650 C CA . GLY A 1 90 ? -1.731 -6.660 4.254 1.00 90.88 90 GLY A CA 1
ATOM 651 C C . GLY A 1 90 ? -0.893 -7.382 3.200 1.00 90.88 90 GLY A C 1
ATOM 652 O O . GLY A 1 90 ? -0.414 -6.789 2.232 1.00 90.88 90 GLY A O 1
ATOM 653 N N . ALA A 1 91 ? -0.677 -8.683 3.409 1.00 91.62 91 ALA A N 1
ATOM 654 C CA . ALA A 1 91 ? 0.209 -9.473 2.556 1.00 91.62 91 ALA A CA 1
ATOM 655 C C . ALA A 1 91 ? -0.269 -9.598 1.097 1.00 91.62 91 ALA A C 1
ATOM 657 O O . ALA A 1 91 ? 0.584 -9.478 0.219 1.00 91.62 91 ALA A O 1
ATOM 658 N N . PRO A 1 92 ? -1.576 -9.783 0.798 1.00 92.75 92 PRO A N 1
ATOM 659 C CA . PRO A 1 92 ? -2.048 -9.861 -0.586 1.00 92.75 92 PRO A CA 1
ATOM 660 C C . PRO A 1 92 ? -1.750 -8.586 -1.376 1.00 92.75 92 PRO A C 1
ATOM 662 O O . PRO A 1 92 ? -1.193 -8.660 -2.467 1.00 92.75 92 PRO A O 1
ATOM 665 N N . PHE A 1 93 ? -2.023 -7.417 -0.790 1.00 91.31 93 PHE A N 1
ATOM 666 C CA . PHE A 1 93 ? -1.681 -6.130 -1.391 1.00 91.31 93 PHE A CA 1
ATOM 667 C C . PHE A 1 93 ? -0.174 -6.005 -1.646 1.00 91.31 93 PHE A C 1
ATOM 669 O O . PHE A 1 93 ? 0.255 -5.731 -2.764 1.00 91.31 93 PHE A O 1
ATOM 676 N N . ALA A 1 94 ? 0.651 -6.280 -0.633 1.00 91.56 94 ALA A N 1
ATOM 677 C CA . ALA A 1 94 ? 2.102 -6.204 -0.780 1.00 91.56 94 ALA A CA 1
ATOM 678 C C . ALA A 1 94 ? 2.646 -7.186 -1.831 1.00 91.56 94 ALA A C 1
ATOM 680 O O . ALA A 1 94 ? 3.626 -6.872 -2.508 1.00 91.56 94 ALA A O 1
ATOM 681 N N . LEU A 1 95 ? 2.021 -8.357 -1.981 1.00 92.81 95 LEU A N 1
ATOM 682 C CA . LEU A 1 95 ? 2.371 -9.343 -2.997 1.00 92.81 95 LEU A CA 1
ATOM 683 C C . LEU A 1 95 ? 2.031 -8.848 -4.399 1.00 92.81 95 LEU A C 1
ATOM 685 O O . LEU A 1 95 ? 2.898 -8.917 -5.265 1.00 92.81 95 LEU A O 1
ATOM 689 N N . LEU A 1 96 ? 0.830 -8.301 -4.604 1.00 92.94 96 LEU A N 1
ATOM 690 C CA . LEU A 1 96 ? 0.424 -7.709 -5.883 1.00 92.94 96 LEU A CA 1
ATOM 691 C C . LEU A 1 96 ? 1.398 -6.605 -6.304 1.00 92.94 96 LEU A C 1
ATOM 693 O O . LEU A 1 96 ? 1.957 -6.670 -7.395 1.00 92.94 96 LEU A O 1
ATOM 697 N N . ILE A 1 97 ? 1.717 -5.675 -5.400 1.00 92.06 97 ILE A N 1
ATOM 698 C CA . ILE A 1 97 ? 2.700 -4.612 -5.658 1.00 92.06 97 ILE A CA 1
ATOM 699 C C . ILE A 1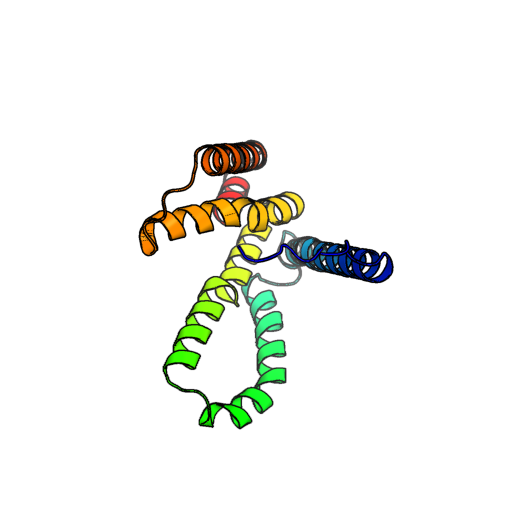 97 ? 4.092 -5.184 -5.951 1.00 92.06 97 ILE A C 1
ATOM 701 O O . ILE A 1 97 ? 4.781 -4.717 -6.856 1.00 92.06 97 ILE A O 1
ATOM 705 N N . SER A 1 98 ? 4.521 -6.215 -5.221 1.00 91.62 98 SER A N 1
ATOM 706 C CA . SER A 1 98 ? 5.828 -6.845 -5.449 1.00 91.62 98 SER A CA 1
ATOM 707 C C . SER A 1 98 ? 5.903 -7.550 -6.807 1.00 91.62 98 SER A C 1
ATOM 709 O O . SER A 1 98 ? 6.952 -7.524 -7.447 1.00 91.62 98 SER A O 1
ATOM 711 N N . VAL A 1 99 ? 4.803 -8.153 -7.269 1.00 92.06 99 VAL A N 1
ATOM 712 C CA . VAL A 1 99 ? 4.690 -8.718 -8.621 1.00 92.06 99 VAL A CA 1
ATOM 713 C C . VAL A 1 99 ? 4.694 -7.600 -9.661 1.00 92.06 99 VAL A C 1
ATOM 715 O O . VAL A 1 99 ? 5.479 -7.670 -10.601 1.00 92.06 99 VAL A O 1
ATOM 718 N N . ALA A 1 100 ? 3.919 -6.532 -9.460 1.00 89.44 100 ALA A N 1
ATOM 719 C CA . ALA A 1 100 ? 3.858 -5.380 -10.363 1.00 89.44 100 ALA A CA 1
ATOM 720 C C . ALA A 1 100 ? 5.252 -4.783 -10.581 1.00 89.44 100 ALA A C 1
ATOM 722 O O . ALA A 1 100 ? 5.691 -4.550 -11.709 1.00 89.44 100 ALA A O 1
ATOM 723 N N . LEU A 1 101 ? 6.002 -4.642 -9.486 1.00 91.38 101 LEU A N 1
ATOM 724 C CA . LEU A 1 101 ? 7.366 -4.138 -9.482 1.00 91.38 101 LEU A CA 1
ATOM 725 C C . LEU A 1 101 ? 8.383 -5.081 -10.116 1.00 91.38 101 LEU A C 1
ATOM 727 O O . LEU A 1 101 ? 9.490 -4.628 -10.381 1.00 91.38 101 LEU A O 1
ATOM 731 N N . ARG A 1 102 ? 8.070 -6.342 -10.429 1.00 87.88 102 ARG A N 1
ATOM 732 C CA . ARG A 1 102 ? 8.950 -7.135 -11.307 1.00 87.88 102 ARG A CA 1
ATOM 733 C C . ARG A 1 102 ? 8.993 -6.578 -12.717 1.00 87.88 102 ARG A C 1
ATOM 735 O O . ARG A 1 102 ? 10.042 -6.621 -13.353 1.00 87.88 102 ARG A O 1
ATOM 742 N N . HIS A 1 103 ? 7.875 -6.019 -13.160 1.00 86.44 103 HIS A N 1
ATOM 743 C CA . HIS A 1 103 ? 7.679 -5.594 -14.532 1.00 86.44 103 HIS A CA 1
ATOM 744 C C . HIS A 1 103 ? 7.826 -4.075 -14.661 1.00 86.44 103 HIS A C 1
ATOM 746 O O . HIS A 1 103 ? 8.728 -3.605 -15.349 1.00 86.44 103 HIS A O 1
ATOM 752 N N . ALA A 1 104 ? 7.114 -3.292 -13.851 1.00 88.38 104 ALA A N 1
ATOM 753 C CA . ALA A 1 104 ? 7.097 -1.833 -13.950 1.00 88.38 104 ALA A CA 1
ATOM 754 C C . ALA A 1 104 ? 8.119 -1.105 -13.036 1.00 88.38 104 ALA A C 1
ATOM 756 O O . ALA A 1 104 ? 8.445 -1.585 -11.941 1.00 88.38 104 ALA A O 1
ATOM 757 N N . PRO A 1 105 ? 8.630 0.078 -13.439 1.00 86.81 105 PRO A N 1
ATOM 758 C CA . PRO A 1 105 ? 9.600 0.850 -12.662 1.00 86.81 105 PRO A CA 1
ATOM 759 C C . PRO A 1 105 ? 9.102 1.256 -11.267 1.00 86.81 105 PRO A C 1
ATOM 761 O O . PRO A 1 105 ? 7.949 1.643 -11.083 1.00 86.81 105 PRO A O 1
ATOM 764 N N . ALA A 1 106 ? 10.018 1.289 -10.290 1.00 87.81 106 ALA A N 1
ATOM 765 C CA . ALA A 1 106 ? 9.709 1.692 -8.913 1.00 87.81 106 ALA A CA 1
ATOM 766 C C . ALA A 1 106 ? 9.134 3.111 -8.803 1.00 87.81 106 ALA A C 1
ATOM 768 O O . ALA A 1 106 ? 8.236 3.341 -7.998 1.00 87.81 106 ALA A O 1
ATOM 769 N N . GLY A 1 107 ? 9.637 4.051 -9.613 1.00 87.75 107 GLY A N 1
ATOM 770 C CA . GLY A 1 107 ? 9.157 5.434 -9.608 1.00 87.75 107 GLY A CA 1
ATOM 771 C C . GLY A 1 107 ? 7.691 5.544 -10.026 1.00 87.75 107 GLY A C 1
ATOM 772 O O . GLY A 1 107 ? 6.926 6.263 -9.390 1.00 87.75 107 GLY A O 1
ATOM 773 N N . HIS A 1 108 ? 7.281 4.778 -11.039 1.00 89.25 108 HIS A N 1
ATOM 774 C CA . HIS A 1 108 ? 5.890 4.752 -11.480 1.00 89.25 108 HIS A CA 1
ATOM 775 C C . HIS A 1 108 ? 5.007 4.033 -10.462 1.00 89.25 108 HIS A C 1
ATOM 777 O O . HIS A 1 108 ? 3.961 4.561 -10.107 1.00 89.25 108 HIS A O 1
ATOM 783 N N . GLY A 1 109 ? 5.458 2.901 -9.908 1.00 87.12 109 GLY A N 1
ATOM 784 C CA . GLY A 1 109 ? 4.725 2.206 -8.846 1.00 87.12 109 GLY A CA 1
ATOM 785 C C . GLY A 1 109 ? 4.478 3.082 -7.616 1.00 87.12 109 GLY A C 1
ATOM 786 O O . GLY A 1 109 ? 3.359 3.123 -7.107 1.00 87.12 109 GLY A O 1
ATOM 787 N N . ALA A 1 110 ? 5.487 3.844 -7.183 1.00 88.12 110 ALA A N 1
ATOM 788 C CA . ALA A 1 110 ? 5.375 4.755 -6.045 1.00 88.12 110 ALA A CA 1
ATOM 789 C C . ALA A 1 110 ? 4.426 5.938 -6.305 1.00 88.12 110 ALA A C 1
ATOM 791 O O . ALA A 1 110 ? 3.855 6.469 -5.357 1.00 88.12 110 ALA A O 1
ATOM 792 N N . ALA A 1 111 ? 4.257 6.357 -7.563 1.00 89.81 111 ALA A N 1
ATOM 793 C CA . ALA A 1 111 ? 3.333 7.424 -7.941 1.00 89.81 111 ALA A CA 1
ATOM 794 C C . ALA A 1 111 ? 1.903 6.906 -8.155 1.00 89.81 111 ALA A C 1
ATOM 796 O O . ALA A 1 111 ? 0.951 7.510 -7.662 1.00 89.81 111 ALA A O 1
ATOM 797 N N . LEU A 1 112 ? 1.754 5.782 -8.860 1.00 90.00 112 LEU A N 1
ATOM 798 C CA . LEU A 1 112 ? 0.463 5.194 -9.209 1.00 90.00 112 LEU A CA 1
ATOM 799 C C . LEU A 1 112 ? -0.237 4.632 -7.978 1.00 90.00 112 LEU A C 1
ATOM 801 O O . LEU A 1 112 ? -1.358 5.034 -7.707 1.00 90.00 112 LEU A O 1
ATOM 805 N N . THR A 1 113 ? 0.441 3.804 -7.179 1.00 89.00 113 THR A N 1
ATOM 806 C CA . THR A 1 113 ? -0.192 3.096 -6.054 1.00 89.00 113 THR A CA 1
ATOM 807 C C . THR A 1 113 ? -0.936 4.027 -5.081 1.00 89.00 113 THR A C 1
ATOM 809 O O . THR A 1 113 ? -2.094 3.749 -4.794 1.00 89.00 113 THR A O 1
ATOM 812 N N . PRO A 1 114 ? -0.354 5.132 -4.559 1.00 86.88 114 PRO A N 1
ATOM 813 C CA . PRO A 1 114 ? -1.088 6.070 -3.712 1.00 86.88 114 PRO A CA 1
ATOM 814 C C . PRO A 1 114 ? -1.884 7.091 -4.538 1.00 86.88 114 PRO A C 1
ATOM 816 O O . PRO A 1 114 ? -2.917 7.581 -4.082 1.00 86.88 114 PRO A O 1
ATOM 819 N N . GLY A 1 115 ? -1.414 7.420 -5.747 1.00 88.69 115 GLY A N 1
ATOM 820 C CA . GLY A 1 115 ? -2.025 8.410 -6.626 1.00 88.69 115 GLY A CA 1
ATOM 821 C C . GLY A 1 115 ? -3.392 7.982 -7.143 1.00 88.69 115 GLY A C 1
ATOM 822 O O . GLY A 1 115 ? -4.268 8.829 -7.278 1.00 88.69 115 GLY A O 1
ATOM 823 N N . THR A 1 116 ? -3.612 6.685 -7.367 1.00 91.69 116 THR A N 1
ATOM 824 C CA . THR A 1 116 ? -4.890 6.123 -7.823 1.00 91.69 116 THR A CA 1
ATOM 825 C C . THR A 1 116 ? -5.827 5.757 -6.673 1.00 91.69 116 THR A C 1
ATOM 827 O O . THR A 1 116 ? -7.019 5.580 -6.912 1.00 91.69 116 THR A O 1
ATOM 830 N N . MET A 1 117 ? -5.377 5.725 -5.410 1.00 92.00 117 MET A N 1
ATOM 831 C CA . MET A 1 117 ? -6.263 5.411 -4.272 1.00 92.00 117 MET A CA 1
ATOM 832 C C . MET A 1 117 ? -7.519 6.295 -4.212 1.00 92.00 117 MET A C 1
ATOM 834 O O . MET A 1 117 ? -8.589 5.748 -3.950 1.00 92.00 117 MET A O 1
ATOM 838 N N . PRO A 1 118 ? -7.471 7.618 -4.490 1.00 93.25 118 PRO A N 1
ATOM 839 C CA . PRO A 1 118 ? -8.675 8.444 -4.532 1.00 93.25 118 PRO A CA 1
ATOM 840 C C . PRO A 1 118 ? -9.675 8.027 -5.621 1.00 93.25 118 PRO A C 1
ATOM 842 O O . PRO A 1 118 ? -10.875 8.180 -5.405 1.00 93.25 118 PRO A O 1
ATOM 845 N N . LEU A 1 119 ? -9.215 7.468 -6.754 1.00 93.75 119 LEU A N 1
ATOM 846 C CA . LEU A 1 119 ? -10.085 6.890 -7.793 1.00 93.75 119 LEU A CA 1
ATOM 847 C C . LEU A 1 119 ? -10.901 5.737 -7.225 1.00 93.75 119 LEU A C 1
ATOM 849 O O . LEU A 1 119 ? -12.130 5.750 -7.296 1.00 93.75 119 LEU A O 1
ATOM 853 N N . PHE A 1 120 ? -10.218 4.776 -6.607 1.00 90.94 120 PHE A N 1
ATOM 854 C CA . PHE A 1 120 ? -10.863 3.617 -6.002 1.00 90.94 120 PHE A CA 1
ATOM 855 C C . PHE A 1 120 ? -11.726 3.997 -4.797 1.00 90.94 120 PHE A C 1
ATOM 857 O O . PHE A 1 120 ? -12.831 3.482 -4.653 1.00 90.94 120 PHE A O 1
ATOM 864 N N . ALA A 1 121 ? -11.276 4.937 -3.964 1.00 92.56 121 ALA A N 1
ATOM 865 C CA . ALA A 1 121 ? -12.043 5.427 -2.825 1.00 92.56 121 ALA A CA 1
ATOM 866 C C . ALA A 1 121 ? -13.342 6.113 -3.272 1.00 92.56 121 ALA A C 1
ATOM 868 O O . ALA A 1 121 ? -14.404 5.817 -2.729 1.00 92.56 121 ALA A O 1
ATOM 869 N N . ALA A 1 122 ? -13.282 6.977 -4.291 1.00 93.25 122 ALA A N 1
ATOM 870 C CA . ALA A 1 122 ? -14.469 7.607 -4.860 1.00 93.25 122 ALA A CA 1
ATOM 871 C C . ALA A 1 122 ? -15.406 6.571 -5.496 1.00 93.25 122 ALA A C 1
ATOM 873 O O . ALA A 1 122 ? -16.614 6.625 -5.276 1.00 93.25 122 ALA A O 1
ATOM 874 N N . LEU A 1 123 ? -14.859 5.600 -6.234 1.00 93.00 123 LEU A N 1
ATOM 875 C CA . LEU A 1 123 ? -15.630 4.514 -6.836 1.00 93.00 123 LEU A CA 1
ATOM 876 C C . LEU A 1 123 ? -16.370 3.693 -5.772 1.00 93.00 123 LEU A C 1
ATOM 878 O O . LEU A 1 123 ? -17.577 3.494 -5.876 1.00 93.00 123 LEU A O 1
ATOM 882 N N . LEU A 1 124 ? -15.672 3.255 -4.723 1.00 91.69 124 LEU A N 1
ATOM 883 C CA . LEU A 1 124 ? -16.275 2.505 -3.623 1.00 91.69 124 LEU A CA 1
ATOM 884 C C . LEU A 1 124 ? -17.280 3.352 -2.835 1.00 91.69 124 LEU A C 1
ATOM 886 O O . LEU A 1 124 ? -18.333 2.838 -2.471 1.00 91.69 124 LEU A O 1
ATOM 890 N N . GLY A 1 125 ? -17.016 4.643 -2.621 1.00 93.94 125 GLY A N 1
ATOM 891 C CA . GLY A 1 125 ? -17.976 5.565 -2.006 1.00 93.94 125 GLY A CA 1
ATOM 892 C C . GLY A 1 125 ? -19.274 5.665 -2.813 1.00 93.94 125 GLY A C 1
ATOM 893 O O . GLY A 1 125 ? -20.368 5.539 -2.268 1.00 93.94 125 GLY A O 1
ATOM 894 N N . VAL A 1 126 ? -19.177 5.782 -4.139 1.00 93.81 126 VAL A N 1
ATOM 895 C CA . VAL A 1 126 ? -20.351 5.798 -5.027 1.00 93.81 126 VAL A CA 1
ATOM 896 C C . VAL A 1 126 ? -21.084 4.451 -5.020 1.00 93.81 126 VAL A C 1
ATOM 898 O O . VAL A 1 126 ? -22.311 4.425 -4.966 1.00 93.81 126 VAL A O 1
ATOM 901 N N . LEU A 1 127 ? -20.369 3.325 -5.068 1.00 94.62 127 LEU A N 1
ATOM 902 C CA . LEU A 1 127 ? -20.987 1.998 -5.184 1.00 94.62 127 LEU A CA 1
ATOM 903 C C . LEU A 1 127 ? -21.574 1.483 -3.864 1.00 94.62 127 LEU A C 1
ATOM 905 O O . LEU A 1 127 ? -22.671 0.925 -3.853 1.00 94.62 127 LEU A O 1
ATOM 909 N N . VAL A 1 128 ? -20.849 1.655 -2.758 1.00 95.06 128 VAL A N 1
ATOM 910 C CA . VAL A 1 128 ? -21.184 1.078 -1.448 1.00 95.06 128 VAL A CA 1
ATOM 911 C C . VAL A 1 128 ? -21.963 2.074 -0.594 1.00 95.06 128 VAL A C 1
ATOM 913 O O . VAL A 1 128 ? -22.980 1.709 -0.006 1.00 95.06 128 VAL A O 1
ATOM 916 N N . LEU A 1 129 ? -21.516 3.334 -0.541 1.00 93.62 129 LEU A N 1
ATOM 917 C CA . LEU A 1 129 ? -22.135 4.380 0.284 1.00 93.62 129 LEU A CA 1
ATOM 918 C C . LEU A 1 129 ? -23.187 5.193 -0.488 1.00 93.62 129 LEU A C 1
ATOM 920 O O . LEU A 1 129 ? -23.968 5.915 0.129 1.00 93.62 129 LEU A O 1
ATOM 924 N N . ARG A 1 130 ? -23.263 5.037 -1.819 1.00 93.00 130 ARG A N 1
ATOM 925 C CA . ARG A 1 130 ? -24.112 5.846 -2.715 1.00 93.00 130 ARG A CA 1
ATOM 926 C C . ARG A 1 130 ? -23.793 7.339 -2.655 1.00 93.00 130 ARG A C 1
ATOM 928 O O . ARG A 1 130 ? -24.673 8.176 -2.876 1.00 93.00 130 ARG A O 1
ATOM 935 N N . ASP A 1 131 ? -22.527 7.660 -2.403 1.00 92.06 131 ASP A N 1
ATOM 936 C CA . ASP A 1 131 ? -22.039 9.032 -2.412 1.00 92.06 131 ASP A CA 1
ATOM 937 C C . ASP A 1 131 ? -22.197 9.667 -3.796 1.00 92.06 131 ASP A C 1
ATOM 939 O O . ASP A 1 131 ? -22.120 9.011 -4.837 1.00 92.06 131 ASP A O 1
ATOM 943 N N . ARG A 1 132 ? -22.403 10.985 -3.812 1.00 91.44 132 ARG A N 1
ATOM 944 C CA . ARG A 1 132 ? -22.475 11.784 -5.040 1.00 91.44 132 ARG A CA 1
ATOM 945 C C . ARG A 1 132 ? -21.340 12.806 -5.046 1.00 91.44 132 ARG A C 1
ATOM 947 O O . ARG A 1 132 ? -21.521 13.901 -4.509 1.00 91.44 132 ARG A O 1
ATOM 954 N N . PRO A 1 133 ? -20.167 12.466 -5.613 1.00 89.38 133 PRO A N 1
ATOM 955 C CA . PRO A 1 133 ? -19.034 13.380 -5.647 1.00 89.38 133 PRO A CA 1
ATOM 956 C C . PRO A 1 133 ? -19.397 14.662 -6.402 1.00 89.38 133 PRO A C 1
ATOM 958 O O . PRO A 1 133 ? -19.994 14.635 -7.478 1.00 89.38 133 PRO A O 1
ATOM 961 N N . GLY A 1 134 ? -19.040 15.810 -5.824 1.00 94.12 134 GLY A N 1
ATOM 962 C CA . GLY A 1 134 ? -19.279 17.110 -6.447 1.00 94.12 134 GLY A CA 1
ATOM 963 C C . GLY A 1 134 ? -18.426 17.329 -7.703 1.00 94.12 134 GLY A C 1
ATOM 964 O O . GLY A 1 134 ? -17.406 16.673 -7.907 1.00 94.12 134 GLY A O 1
ATOM 965 N N . ARG A 1 135 ? -18.795 18.325 -8.520 1.00 93.81 135 ARG A N 1
ATOM 966 C CA . ARG A 1 135 ? -18.108 18.646 -9.791 1.00 93.81 135 ARG A CA 1
ATOM 967 C C . ARG A 1 135 ? -16.589 18.831 -9.669 1.00 93.81 135 ARG A C 1
ATOM 969 O O . ARG A 1 135 ? -15.850 18.399 -10.542 1.00 93.81 135 ARG A O 1
ATOM 976 N N . TRP A 1 136 ? -16.118 19.438 -8.579 1.00 94.56 136 TRP A N 1
ATOM 977 C CA . TRP A 1 136 ? -14.688 19.658 -8.346 1.00 94.56 136 TRP A CA 1
ATOM 978 C C . TRP A 1 136 ? -13.951 18.377 -7.956 1.00 94.56 136 TRP A C 1
ATOM 980 O O . TRP A 1 136 ? -12.818 18.175 -8.381 1.00 94.56 136 TRP A O 1
ATOM 990 N N . ALA A 1 137 ? -14.609 17.492 -7.202 1.00 92.44 137 ALA A N 1
ATOM 991 C CA . ALA A 1 137 ? -14.064 16.176 -6.894 1.00 92.44 137 ALA A CA 1
ATOM 992 C C . ALA A 1 137 ? -13.929 15.346 -8.176 1.00 92.44 137 ALA A C 1
ATOM 994 O O . ALA A 1 137 ? -12.874 14.773 -8.412 1.00 92.44 137 ALA A O 1
ATOM 995 N N . LEU A 1 138 ? -14.947 15.363 -9.046 1.00 93.62 138 LEU A N 1
ATOM 996 C CA . LEU A 1 138 ? -14.897 14.703 -10.355 1.00 93.62 138 LEU A CA 1
ATOM 997 C C . LEU A 1 138 ? -13.796 15.270 -11.261 1.00 93.62 138 LEU A C 1
ATOM 999 O O . LEU A 1 138 ? -13.103 14.503 -11.921 1.00 93.62 138 LEU A O 1
ATOM 1003 N N . ALA A 1 139 ? -13.594 16.591 -11.268 1.00 95.69 139 ALA A N 1
ATOM 1004 C CA . ALA A 1 139 ? -12.508 17.210 -12.026 1.00 95.69 139 ALA A CA 1
ATOM 1005 C C . ALA A 1 139 ? -11.124 16.757 -11.525 1.00 95.69 139 ALA A C 1
ATOM 1007 O O . ALA A 1 139 ? -10.276 16.369 -12.327 1.00 95.69 139 ALA A O 1
ATOM 1008 N N . GLY A 1 140 ? -10.908 16.743 -10.203 1.00 94.88 140 GLY A N 1
ATOM 1009 C CA . GLY A 1 140 ? -9.674 16.218 -9.608 1.00 94.88 140 GLY A CA 1
ATOM 1010 C C . GLY A 1 140 ? -9.473 14.731 -9.907 1.00 94.88 140 GLY A C 1
ATOM 1011 O O . GLY A 1 140 ? -8.373 14.313 -10.255 1.00 94.88 140 GLY A O 1
ATOM 1012 N N . LEU A 1 141 ? -10.551 13.950 -9.860 1.00 94.75 141 LEU A N 1
ATOM 1013 C CA . LEU A 1 141 ? -10.553 12.533 -10.206 1.00 94.75 141 LEU A CA 1
ATOM 1014 C C . LEU A 1 141 ? -10.139 12.298 -11.665 1.00 94.75 141 LEU A C 1
ATOM 1016 O O . LEU A 1 141 ? -9.296 11.448 -11.944 1.00 94.75 141 LEU A O 1
ATOM 1020 N N . GLY A 1 142 ? -10.681 13.097 -12.586 1.00 94.94 142 GLY A N 1
ATOM 1021 C CA . GLY A 1 142 ? -10.301 13.074 -13.997 1.00 94.94 142 GLY A CA 1
ATOM 1022 C C . GLY A 1 142 ? -8.827 13.419 -14.211 1.00 94.94 142 GLY A C 1
ATOM 1023 O O . GLY A 1 142 ? -8.160 12.765 -15.007 1.00 94.94 142 GLY A O 1
ATOM 1024 N N . LEU A 1 143 ? -8.292 14.385 -13.458 1.00 95.62 143 LEU A N 1
ATOM 1025 C CA . LEU A 1 143 ? -6.876 14.750 -13.528 1.00 95.62 143 LEU A CA 1
ATOM 1026 C C . LEU A 1 143 ? -5.963 13.622 -13.026 1.00 95.62 143 LEU A C 1
ATOM 1028 O O . LEU A 1 143 ? -4.939 13.346 -13.647 1.00 95.62 143 LEU A O 1
ATOM 1032 N N . ILE A 1 144 ? -6.352 12.940 -11.944 1.00 94.88 144 ILE A N 1
ATOM 1033 C CA . ILE A 1 144 ? -5.637 11.761 -11.438 1.00 94.88 144 ILE A CA 1
ATOM 1034 C C . ILE A 1 144 ? -5.622 10.657 -12.500 1.00 94.88 144 ILE A C 1
ATOM 1036 O O . ILE A 1 144 ? -4.559 10.118 -12.804 1.00 94.88 144 ILE A O 1
ATOM 1040 N N . ALA A 1 145 ? -6.777 10.347 -13.097 1.00 93.31 145 ALA A N 1
ATOM 1041 C CA . ALA A 1 145 ? -6.876 9.332 -14.144 1.00 93.31 145 ALA A CA 1
ATOM 1042 C C . ALA A 1 145 ? -6.016 9.687 -15.366 1.00 93.31 145 ALA A C 1
ATOM 1044 O O . ALA A 1 145 ? -5.282 8.841 -15.870 1.00 93.31 145 ALA A O 1
ATOM 1045 N N . ALA A 1 146 ? -6.043 10.948 -15.806 1.00 94.38 146 ALA A N 1
ATOM 1046 C CA . ALA A 1 146 ? -5.212 11.422 -16.907 1.00 94.38 146 ALA A CA 1
ATOM 1047 C C . ALA A 1 146 ? -3.712 11.294 -16.597 1.00 94.38 146 ALA A C 1
ATOM 1049 O O . ALA A 1 146 ? -2.953 10.820 -17.439 1.00 94.38 146 ALA A O 1
ATOM 1050 N N . GLY A 1 147 ? -3.284 11.659 -15.384 1.00 92.44 147 GLY A N 1
ATOM 1051 C CA . GLY A 1 147 ? -1.897 11.498 -14.944 1.00 92.44 147 GLY A CA 1
ATOM 1052 C C . GLY A 1 147 ? -1.457 10.033 -14.897 1.00 92.44 147 GLY A C 1
ATOM 1053 O O . GLY A 1 147 ? -0.370 9.703 -15.370 1.00 92.44 147 GLY A O 1
ATOM 1054 N N . ALA A 1 148 ? -2.315 9.144 -14.393 1.00 90.81 148 ALA A N 1
ATOM 1055 C CA . ALA A 1 148 ? -2.047 7.709 -14.364 1.00 90.81 148 ALA A CA 1
ATOM 1056 C C . ALA A 1 148 ? -1.901 7.125 -15.779 1.00 90.81 148 ALA A C 1
ATOM 1058 O O . ALA A 1 148 ? -0.941 6.407 -16.051 1.00 90.81 148 ALA A O 1
ATOM 1059 N N . LEU A 1 149 ? -2.800 7.491 -16.700 1.00 90.69 149 LEU A N 1
ATOM 1060 C CA . LEU A 1 149 ? -2.730 7.075 -18.103 1.00 90.69 149 LEU A CA 1
ATOM 1061 C C . LEU A 1 149 ? -1.496 7.636 -18.816 1.00 90.69 149 LEU A C 1
ATOM 1063 O O . LEU A 1 149 ? -0.896 6.932 -19.620 1.00 90.69 149 LEU A O 1
ATOM 1067 N N . ALA A 1 150 ? -1.090 8.871 -18.515 1.00 91.12 150 ALA A N 1
ATOM 1068 C CA . ALA A 1 150 ? 0.120 9.462 -19.083 1.00 91.12 150 ALA A CA 1
ATOM 1069 C C . ALA A 1 150 ? 1.391 8.728 -18.623 1.00 91.12 150 ALA A C 1
ATOM 1071 O O . ALA A 1 150 ? 2.287 8.498 -19.431 1.00 91.12 150 ALA A O 1
ATOM 1072 N N . LEU A 1 151 ? 1.456 8.323 -17.349 1.00 87.19 151 LEU A N 1
ATOM 1073 C CA . LEU A 1 151 ? 2.555 7.506 -16.826 1.00 87.19 151 LEU A CA 1
ATOM 1074 C C . LEU A 1 151 ? 2.560 6.100 -17.439 1.00 87.19 151 LEU A C 1
ATOM 1076 O O . LEU A 1 151 ? 3.609 5.623 -17.865 1.00 87.19 151 LEU A O 1
ATOM 1080 N N . ALA A 1 152 ? 1.394 5.451 -17.510 1.00 84.62 152 ALA A N 1
ATOM 1081 C CA . ALA A 1 152 ? 1.268 4.102 -18.054 1.00 84.62 152 ALA A CA 1
ATOM 1082 C C . ALA A 1 152 ? 1.489 4.059 -19.574 1.00 84.62 152 ALA A C 1
ATOM 1084 O O . ALA A 1 152 ? 2.053 3.095 -20.073 1.00 84.62 152 ALA A O 1
ATOM 1085 N N . GLY A 1 153 ? 1.099 5.105 -20.310 1.00 82.69 153 GLY A N 1
ATOM 1086 C CA . GLY A 1 153 ? 1.196 5.195 -21.771 1.00 82.69 153 GLY A CA 1
ATOM 1087 C C . GLY A 1 153 ? 2.623 5.219 -22.328 1.00 82.69 153 GLY A C 1
ATOM 1088 O O . GLY A 1 153 ? 2.800 5.068 -23.532 1.00 82.69 153 GLY A O 1
ATOM 1089 N N . GLY A 1 154 ? 3.636 5.372 -21.471 1.00 80.88 154 GLY A N 1
ATOM 1090 C CA . GLY A 1 154 ? 5.052 5.250 -21.828 1.00 80.88 154 GLY A CA 1
ATOM 1091 C C . GLY A 1 154 ? 5.597 3.815 -21.833 1.00 80.88 154 GLY A C 1
ATOM 1092 O O . GLY A 1 154 ? 6.816 3.654 -21.905 1.00 80.88 154 GLY A O 1
ATOM 1093 N N . PHE A 1 155 ? 4.738 2.795 -21.709 1.00 84.81 155 PHE A N 1
ATOM 1094 C CA . PHE A 1 155 ? 5.140 1.386 -21.681 1.00 84.81 155 PHE A CA 1
ATOM 1095 C C . PHE A 1 155 ? 5.911 0.971 -22.942 1.00 84.81 155 PHE A C 1
ATOM 1097 O O . PHE A 1 155 ? 5.621 1.421 -24.053 1.00 84.81 155 PHE A O 1
ATOM 1104 N N . ARG A 1 156 ? 6.904 0.096 -22.772 1.00 84.56 156 ARG A N 1
ATOM 1105 C CA . ARG A 1 156 ? 7.797 -0.348 -23.855 1.00 84.56 156 ARG A CA 1
ATOM 1106 C C . ARG A 1 156 ? 7.459 -1.743 -24.373 1.00 84.56 156 ARG A C 1
ATOM 1108 O O . ARG A 1 156 ? 7.786 -2.054 -25.516 1.00 84.56 156 ARG A O 1
ATOM 1115 N N . ASP A 1 157 ? 6.800 -2.559 -23.556 1.00 88.88 157 ASP A N 1
ATOM 1116 C CA . ASP A 1 157 ? 6.410 -3.932 -23.866 1.00 88.88 157 ASP A CA 1
ATOM 1117 C C . ASP A 1 157 ? 5.164 -4.372 -23.069 1.00 88.88 157 ASP A C 1
ATOM 1119 O O . ASP A 1 157 ? 4.636 -3.640 -22.225 1.00 88.88 157 ASP A O 1
ATOM 1123 N N . ALA A 1 158 ? 4.652 -5.566 -23.388 1.00 86.81 158 ALA A N 1
ATOM 1124 C CA . ALA A 1 158 ? 3.449 -6.119 -22.767 1.00 86.81 158 ALA A CA 1
ATOM 1125 C C . ALA A 1 158 ? 3.647 -6.471 -21.283 1.00 86.81 158 ALA A C 1
ATOM 1127 O O . ALA A 1 158 ? 2.688 -6.409 -20.511 1.00 86.81 158 ALA A O 1
ATOM 1128 N N . ASP A 1 159 ? 4.876 -6.799 -20.879 1.00 86.00 159 ASP A N 1
ATOM 1129 C CA . ASP A 1 159 ? 5.195 -7.117 -19.490 1.00 86.00 159 ASP A CA 1
ATOM 1130 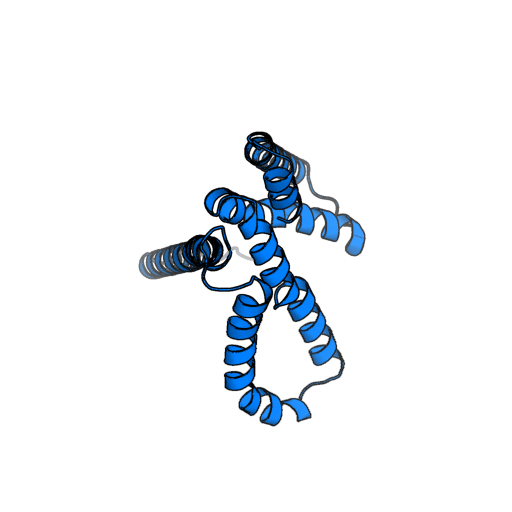C C . ASP A 1 159 ? 5.106 -5.853 -18.633 1.00 86.00 159 ASP A C 1
ATOM 1132 O O . ASP A 1 159 ? 4.475 -5.850 -17.575 1.00 86.00 159 ASP A O 1
ATOM 1136 N N . GLU A 1 160 ? 5.668 -4.743 -19.106 1.00 85.44 160 GLU A N 1
ATOM 1137 C CA . GLU A 1 160 ? 5.590 -3.451 -18.434 1.00 85.44 160 GLU A CA 1
ATOM 1138 C C . GLU A 1 160 ? 4.139 -2.961 -18.313 1.00 85.44 160 GLU A C 1
ATOM 1140 O O . GLU A 1 160 ? 3.735 -2.499 -17.243 1.00 85.44 160 GLU A O 1
ATOM 1145 N N . LEU A 1 161 ? 3.328 -3.142 -19.363 1.00 87.75 161 LEU A N 1
ATOM 1146 C CA . LEU A 1 161 ? 1.893 -2.845 -19.332 1.00 87.75 161 LEU A CA 1
ATOM 1147 C C . LEU A 1 161 ? 1.149 -3.697 -18.294 1.00 87.75 161 LEU A C 1
ATOM 1149 O O . LEU A 1 161 ? 0.318 -3.171 -17.553 1.00 87.75 161 LEU A O 1
ATOM 1153 N N . PHE A 1 162 ? 1.467 -4.991 -18.202 1.00 88.25 162 PHE A N 1
ATOM 1154 C CA . PHE A 1 162 ? 0.925 -5.866 -17.163 1.00 88.25 162 PHE A CA 1
ATOM 1155 C C . PHE A 1 162 ? 1.309 -5.376 -15.759 1.00 88.25 162 PHE A C 1
ATOM 1157 O O . PHE A 1 162 ? 0.468 -5.349 -14.862 1.00 88.25 162 PHE A O 1
ATOM 1164 N N . GLY A 1 163 ? 2.548 -4.909 -15.580 1.00 84.81 163 GLY A N 1
ATOM 1165 C CA . GLY A 1 163 ? 2.995 -4.264 -14.347 1.00 84.81 163 GLY A CA 1
ATOM 1166 C C . GLY A 1 163 ? 2.171 -3.026 -13.989 1.00 84.81 163 GLY A C 1
ATOM 1167 O O . GLY A 1 163 ? 1.764 -2.885 -12.839 1.00 84.81 163 GLY A O 1
ATOM 1168 N N . TYR A 1 164 ? 1.881 -2.154 -14.960 1.00 87.81 164 TYR A N 1
ATOM 1169 C CA . TYR A 1 164 ? 1.034 -0.977 -14.736 1.00 87.81 164 TYR A CA 1
ATOM 1170 C C . TYR A 1 164 ? -0.412 -1.328 -14.394 1.00 87.81 164 TYR A C 1
ATOM 1172 O O . TYR A 1 164 ? -1.004 -0.649 -13.565 1.00 87.81 164 TYR A O 1
ATOM 1180 N N . ALA A 1 165 ? -0.968 -2.383 -14.991 1.00 85.62 165 ALA A N 1
ATOM 1181 C CA . ALA A 1 165 ? -2.335 -2.828 -14.718 1.00 85.62 165 ALA A CA 1
ATOM 1182 C C . ALA A 1 165 ? -2.531 -3.385 -13.296 1.00 85.62 165 ALA A C 1
ATOM 1184 O O . ALA A 1 165 ? -3.666 -3.540 -12.850 1.00 85.62 165 ALA A O 1
ATOM 1185 N N . LEU A 1 166 ? -1.438 -3.718 -12.604 1.00 86.31 166 LEU A N 1
ATOM 1186 C CA . LEU A 1 166 ? -1.461 -4.299 -11.264 1.00 86.31 166 LEU A CA 1
ATOM 1187 C C . LEU A 1 166 ? -1.324 -3.252 -10.138 1.00 86.31 166 LEU A C 1
ATOM 1189 O O . LEU A 1 166 ? -1.451 -3.617 -8.968 1.00 86.31 166 LEU A O 1
ATOM 1193 N N . PHE A 1 167 ? -1.064 -1.982 -10.478 1.00 82.81 167 PHE A N 1
ATOM 1194 C CA . PHE A 1 167 ? -1.084 -0.841 -9.550 1.00 82.81 167 PHE A CA 1
ATOM 1195 C C . PHE A 1 167 ? -2.470 -0.194 -9.471 1.00 82.81 167 PHE A C 1
ATOM 1197 O O . PHE A 1 167 ? -2.830 0.249 -8.356 1.00 82.81 167 PHE A O 1
#

Organism: NCBI:txid298794

Foldseek 3Di:
DDDPDDPDPPDPVRVVVVVVVVVVVLCVLLVVLVVLLQQPADPHDDHLLRVLCCVCVVVCVVCVVVCVVCVVVDDPVNVVVVVVCCCVPNSVLSSLLSQLSRQAPSVLSSCLVVLCVLVVVVVCCCVPVVDDDDPVSVVSSVVSVVVLCVSLVPDDDPSNNVSSVSD

pLDDT: mean 87.86, std 9.93, range [40.66, 96.38]